Protein AF-A0A378QEZ2-F1 (afdb_monomer)

Sequence (161 aa):
MEKDNFYNVYTNNEKIKKFLNKTVLKIIQKSYELICNEARNKNLYTYELKYDSKAFHLINCSTYDKFCLLDMKDCQKEILIWLLNDAKMSSYKKFIRDIKPLNLDINLLDKYLKFLFGNFSSTVLSEIEYLYEKEINIKERLNSLSIIDNGSLLFEDDLSG

pLDDT: mean 79.68, std 15.25, range [35.69, 95.5]

Structure (mmCIF, N/CA/C/O backbone):
data_AF-A0A378QEZ2-F1
#
_entry.id   AF-A0A378QEZ2-F1
#
loop_
_atom_site.group_PDB
_atom_site.id
_atom_site.type_symbol
_atom_site.label_atom_id
_atom_site.label_alt_id
_atom_site.label_comp_id
_atom_site.label_asym_id
_atom_site.label_entity_id
_atom_site.label_seq_id
_atom_site.pdbx_PDB_ins_code
_atom_site.Cartn_x
_atom_site.Cartn_y
_atom_site.Cartn_z
_atom_site.occupancy
_atom_site.B_iso_or_equiv
_atom_site.auth_seq_id
_atom_site.auth_comp_id
_atom_site.auth_asym_id
_atom_site.auth_atom_id
_atom_site.pdbx_PDB_model_num
ATOM 1 N N . MET A 1 1 ? 29.664 -23.861 41.634 1.00 35.69 1 MET A N 1
ATOM 2 C CA . MET A 1 1 ? 29.811 -22.551 40.974 1.00 35.69 1 MET A CA 1
ATOM 3 C C . MET A 1 1 ? 28.802 -22.490 39.855 1.00 35.69 1 MET A C 1
ATOM 5 O O . MET A 1 1 ? 28.753 -23.402 39.039 1.00 35.69 1 MET A O 1
ATOM 9 N N . GLU A 1 2 ? 27.958 -21.473 39.938 1.00 43.44 2 GLU A N 1
ATOM 10 C CA . GLU A 1 2 ? 26.847 -21.149 39.051 1.00 43.44 2 GLU A CA 1
ATOM 11 C C . GLU A 1 2 ? 27.276 -21.050 37.587 1.00 43.44 2 GLU A C 1
ATOM 13 O O . GLU A 1 2 ? 28.388 -20.612 37.294 1.00 43.44 2 GLU A O 1
ATOM 18 N N . LYS A 1 3 ? 26.344 -21.367 36.687 1.00 38.44 3 LYS A N 1
ATOM 19 C CA . LYS A 1 3 ? 26.073 -20.555 35.496 1.00 38.44 3 LYS A CA 1
ATOM 20 C C . LYS A 1 3 ? 24.611 -20.756 35.100 1.00 38.44 3 LYS A C 1
ATOM 22 O O . LYS A 1 3 ? 24.285 -21.565 34.235 1.00 38.44 3 LYS A O 1
ATOM 27 N N . ASP A 1 4 ? 23.746 -19.996 35.764 1.00 46.91 4 ASP A N 1
ATOM 28 C CA . ASP A 1 4 ? 22.439 -19.627 35.232 1.00 46.91 4 ASP A CA 1
ATOM 29 C C . ASP A 1 4 ? 22.655 -18.853 33.925 1.00 46.91 4 ASP A C 1
ATOM 31 O O . ASP A 1 4 ? 23.001 -17.671 33.931 1.00 46.91 4 ASP A O 1
ATOM 35 N N . ASN A 1 5 ? 22.486 -19.514 32.779 1.00 43.56 5 ASN A N 1
ATOM 36 C CA . ASN A 1 5 ? 22.467 -18.830 31.489 1.00 43.56 5 ASN A CA 1
ATOM 37 C C . ASN A 1 5 ? 21.046 -18.347 31.187 1.00 43.56 5 ASN A C 1
ATOM 39 O O . ASN A 1 5 ? 20.248 -18.985 30.501 1.00 43.56 5 ASN A O 1
ATOM 43 N N . PHE A 1 6 ? 20.774 -17.169 31.736 1.00 49.16 6 PHE A N 1
ATOM 44 C CA . PHE A 1 6 ? 19.642 -16.290 31.479 1.00 49.16 6 PHE A CA 1
ATOM 45 C C . PHE A 1 6 ? 19.634 -15.789 30.022 1.00 49.16 6 PHE A C 1
ATOM 47 O O . PHE A 1 6 ? 20.047 -14.670 29.762 1.00 49.16 6 PHE A O 1
ATOM 54 N N . TYR A 1 7 ? 19.136 -16.570 29.061 1.00 43.44 7 TYR A N 1
ATOM 55 C CA . TYR A 1 7 ? 18.652 -16.014 27.784 1.00 43.44 7 TYR A CA 1
ATOM 56 C C . TYR A 1 7 ? 17.469 -16.826 27.251 1.00 43.44 7 TYR A C 1
ATOM 58 O O . TYR A 1 7 ? 17.549 -17.493 26.221 1.00 43.44 7 TYR A O 1
ATOM 66 N N . ASN A 1 8 ? 16.323 -16.723 27.929 1.00 45.81 8 ASN A N 1
ATOM 67 C CA . ASN A 1 8 ? 15.042 -16.945 27.262 1.00 45.81 8 ASN A CA 1
ATOM 68 C C . ASN A 1 8 ? 14.840 -15.803 26.257 1.00 45.81 8 ASN A C 1
ATOM 70 O O . ASN A 1 8 ? 14.256 -14.766 26.576 1.00 45.81 8 ASN A O 1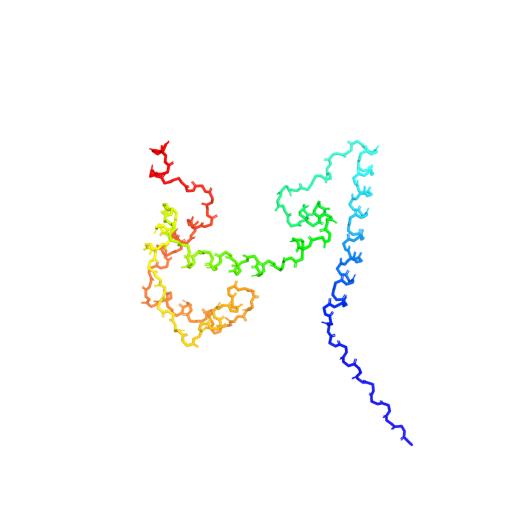
ATOM 74 N N . VAL A 1 9 ? 15.361 -15.970 25.040 1.00 46.38 9 VAL A N 1
ATOM 75 C CA . VAL A 1 9 ? 15.028 -15.100 23.911 1.00 46.38 9 VAL A CA 1
ATOM 76 C C . VAL A 1 9 ? 13.580 -15.399 23.538 1.00 46.38 9 VAL A C 1
ATOM 78 O O . VAL A 1 9 ? 13.290 -16.285 22.736 1.00 46.38 9 VAL A O 1
ATOM 81 N N . TYR A 1 10 ? 12.645 -14.683 24.160 1.00 50.97 10 TYR A N 1
ATOM 82 C CA . TYR A 1 10 ? 11.247 -14.714 23.757 1.00 50.97 10 TYR A CA 1
ATOM 83 C C . TYR A 1 10 ? 11.143 -14.087 22.369 1.00 50.97 10 TYR A C 1
ATOM 85 O O . TYR A 1 10 ? 11.130 -12.866 22.210 1.00 50.97 10 TYR A O 1
ATOM 93 N N . THR A 1 11 ? 11.088 -14.923 21.336 1.00 53.62 11 THR A N 1
ATOM 94 C CA . THR A 1 11 ? 10.716 -14.470 19.998 1.00 53.62 11 THR A CA 1
ATOM 95 C C . THR A 1 11 ? 9.317 -13.870 20.097 1.00 53.62 11 THR A C 1
ATOM 97 O O . THR A 1 11 ? 8.438 -14.466 20.724 1.00 53.62 11 THR A O 1
ATOM 100 N N . ASN A 1 12 ? 9.107 -12.684 19.520 1.00 54.56 12 ASN A N 1
ATOM 101 C CA . ASN A 1 12 ? 7.820 -11.992 19.551 1.00 54.56 12 ASN A CA 1
ATOM 102 C C . ASN A 1 12 ? 6.748 -12.838 18.842 1.00 54.56 12 ASN A C 1
ATOM 104 O O . ASN A 1 12 ? 6.560 -12.745 17.629 1.00 54.56 12 ASN A O 1
ATOM 108 N N . ASN A 1 13 ? 6.102 -13.718 19.605 1.00 70.69 13 ASN A N 1
ATOM 109 C CA . ASN A 1 13 ? 5.124 -14.672 19.117 1.00 70.69 13 ASN A CA 1
ATOM 110 C C . ASN A 1 13 ? 3.872 -13.902 18.682 1.00 70.69 13 ASN A C 1
ATOM 112 O O . ASN A 1 13 ? 3.429 -12.987 19.375 1.00 70.69 13 ASN A O 1
ATOM 116 N N . GLU A 1 14 ? 3.263 -14.289 17.563 1.00 70.62 14 GLU A N 1
ATOM 117 C CA . GLU A 1 14 ? 2.034 -13.676 17.041 1.00 70.62 14 GLU A CA 1
ATOM 118 C C . GLU A 1 14 ? 0.920 -13.585 18.095 1.00 70.62 14 GLU A C 1
ATOM 120 O O . GLU A 1 14 ? 0.129 -12.642 18.106 1.00 70.62 14 GLU A O 1
ATOM 125 N N . LYS A 1 15 ? 0.892 -14.520 19.051 1.00 73.88 15 LYS A N 1
ATOM 126 C CA . LYS A 1 15 ? -0.017 -14.464 20.205 1.00 73.88 15 LYS A CA 1
ATOM 127 C C . LYS A 1 15 ? 0.230 -13.242 21.100 1.00 73.88 15 LYS A C 1
ATOM 129 O O . LYS A 1 15 ? -0.729 -12.593 21.513 1.00 73.88 15 LYS A O 1
ATOM 134 N N . ILE A 1 16 ? 1.495 -12.914 21.370 1.00 77.50 16 ILE A N 1
ATOM 135 C CA . ILE A 1 16 ? 1.901 -11.764 22.192 1.00 77.50 16 ILE A CA 1
ATOM 136 C C . ILE A 1 16 ? 1.560 -10.463 21.462 1.00 77.50 16 ILE A C 1
ATOM 138 O O . ILE A 1 16 ? 0.932 -9.590 22.056 1.00 77.50 16 ILE A O 1
ATOM 142 N N . LYS A 1 17 ? 1.867 -10.359 20.160 1.00 72.25 17 LYS A N 1
ATOM 143 C CA . LYS A 1 17 ? 1.478 -9.192 19.346 1.00 72.25 17 LYS A CA 1
ATOM 144 C C . LYS A 1 17 ? -0.030 -8.974 19.344 1.00 72.25 17 LYS A C 1
ATOM 146 O O . LYS A 1 17 ? -0.487 -7.863 19.587 1.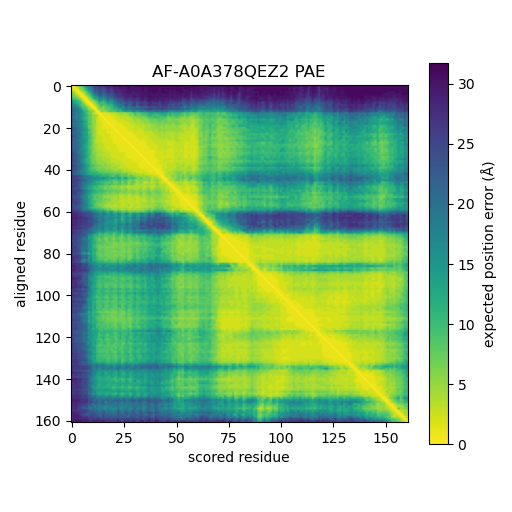00 72.25 17 LYS A O 1
ATOM 151 N N . LYS A 1 18 ? -0.818 -10.033 19.125 1.00 76.88 18 LYS A N 1
ATOM 152 C CA . LYS A 1 18 ? -2.289 -9.950 19.145 1.00 76.88 18 LYS A CA 1
ATOM 153 C C . LYS A 1 18 ? -2.814 -9.471 20.493 1.00 76.88 18 LYS A C 1
ATOM 155 O O . LYS A 1 18 ? -3.714 -8.632 20.529 1.00 76.88 18 LYS A O 1
ATOM 160 N N . PHE A 1 19 ? -2.254 -9.985 21.586 1.00 80.56 19 PHE A N 1
ATOM 161 C CA . PHE A 1 19 ? -2.620 -9.552 22.930 1.00 80.56 19 PHE A CA 1
ATOM 162 C C . PHE A 1 19 ? -2.275 -8.076 23.169 1.00 80.56 19 PHE A C 1
ATOM 164 O O . PHE A 1 19 ? -3.138 -7.315 23.605 1.00 80.56 19 PHE A O 1
ATOM 171 N N . LEU A 1 20 ? -1.052 -7.653 22.834 1.00 80.62 20 LEU A N 1
ATOM 172 C CA . LEU A 1 20 ? -0.616 -6.261 22.964 1.00 80.62 20 LEU A CA 1
ATOM 173 C C . LEU A 1 20 ? -1.485 -5.320 22.129 1.00 80.62 20 LEU A C 1
ATOM 175 O O . LEU A 1 20 ? -2.007 -4.348 22.669 1.00 80.62 20 LEU A O 1
ATOM 179 N N . ASN A 1 21 ? -1.722 -5.651 20.858 1.00 76.56 21 ASN A N 1
ATOM 180 C CA . ASN A 1 21 ? -2.582 -4.870 19.971 1.00 76.56 21 ASN A CA 1
ATOM 181 C C . ASN A 1 21 ? -3.988 -4.707 20.563 1.00 76.56 21 ASN A C 1
ATOM 183 O O . ASN A 1 21 ? -4.542 -3.614 20.520 1.00 76.56 21 ASN A O 1
ATOM 187 N N . LYS A 1 22 ? -4.535 -5.757 21.190 1.00 79.50 22 LYS A N 1
ATOM 188 C CA . LYS A 1 22 ? -5.849 -5.710 21.856 1.00 79.50 22 LYS A CA 1
ATOM 189 C C . LYS A 1 22 ? -5.886 -4.787 23.044 1.00 79.50 22 LYS A C 1
ATOM 191 O O . LYS A 1 22 ? -6.843 -4.034 23.210 1.00 79.50 22 LYS A O 1
ATOM 196 N N . THR A 1 23 ? -4.865 -4.867 23.876 1.00 84.81 23 THR A N 1
ATOM 197 C CA . THR A 1 23 ? -4.770 -4.036 25.068 1.00 84.81 23 THR A CA 1
ATOM 198 C C . THR A 1 23 ? -4.591 -2.571 24.682 1.00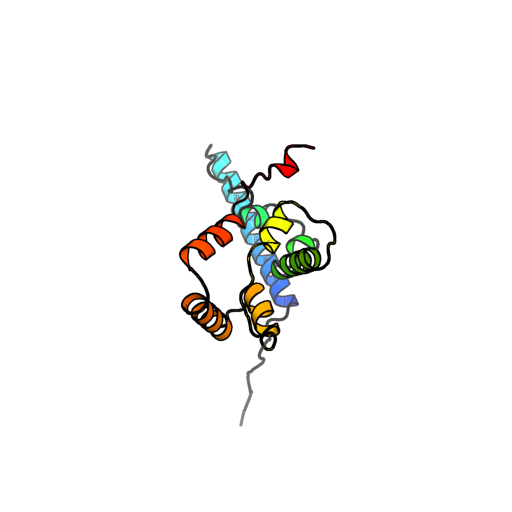 84.81 23 THR A C 1
ATOM 200 O O . THR A 1 23 ? -5.349 -1.726 25.151 1.00 84.81 23 THR A O 1
ATOM 203 N N . VAL A 1 24 ? -3.667 -2.275 23.764 1.00 84.62 24 VAL A N 1
ATOM 204 C CA . VAL A 1 24 ? -3.415 -0.913 23.273 1.00 84.62 24 VAL A CA 1
ATOM 205 C C . VAL A 1 24 ? -4.653 -0.336 22.586 1.00 84.62 24 VAL A C 1
ATOM 207 O O . VAL A 1 24 ? -5.041 0.789 22.888 1.00 84.62 24 VAL A O 1
ATOM 210 N N . LEU A 1 25 ? -5.329 -1.110 21.731 1.00 82.19 25 LEU A N 1
ATOM 211 C CA . LEU A 1 25 ? -6.539 -0.656 21.043 1.00 82.19 25 LEU A CA 1
ATOM 212 C C . LEU A 1 25 ? -7.655 -0.283 22.025 1.00 82.19 25 LEU A C 1
ATOM 214 O O . LEU A 1 25 ? -8.261 0.776 21.886 1.00 82.19 25 LEU A O 1
ATOM 218 N N . LYS A 1 26 ? -7.884 -1.106 23.056 1.00 85.12 26 LYS A N 1
ATOM 219 C CA . LYS A 1 26 ? -8.866 -0.799 24.106 1.00 85.12 26 LYS A CA 1
ATOM 220 C C . LYS A 1 26 ? -8.549 0.507 24.831 1.00 85.12 26 LYS A C 1
ATOM 222 O O . LYS A 1 26 ? -9.463 1.280 25.105 1.00 85.12 26 LYS A O 1
ATOM 227 N N . ILE A 1 27 ? -7.272 0.749 25.139 1.00 89.25 27 ILE A N 1
ATOM 228 C CA . ILE A 1 27 ? -6.833 1.997 25.776 1.00 89.25 27 ILE A CA 1
ATOM 229 C C . ILE A 1 27 ? -7.126 3.182 24.851 1.00 89.25 27 ILE A C 1
ATOM 231 O O . ILE A 1 27 ? -7.732 4.153 25.290 1.00 89.25 27 ILE A O 1
ATOM 235 N N . ILE A 1 28 ? -6.761 3.088 23.569 1.00 87.81 28 ILE A N 1
ATOM 236 C CA . ILE A 1 28 ? -6.998 4.150 22.579 1.00 87.81 28 ILE A CA 1
ATOM 237 C C . ILE A 1 28 ? -8.494 4.455 22.449 1.00 87.81 28 ILE A C 1
ATOM 239 O O . ILE A 1 28 ? -8.887 5.617 22.539 1.00 87.81 28 ILE A O 1
ATOM 243 N N . GLN A 1 29 ? -9.329 3.426 22.288 1.00 86.62 29 GLN A N 1
ATOM 244 C CA . GLN A 1 29 ? -10.780 3.579 22.158 1.00 86.62 29 GLN A CA 1
ATOM 245 C C . GLN A 1 29 ? -11.388 4.240 23.397 1.00 86.62 29 GLN A C 1
ATOM 247 O O . GLN A 1 29 ? -12.167 5.183 23.265 1.00 86.62 29 GLN A O 1
ATOM 252 N N . LYS A 1 30 ? -10.991 3.803 24.601 1.00 91.19 30 LYS A N 1
ATOM 253 C CA . LYS A 1 30 ? -11.518 4.381 25.840 1.00 91.19 30 LYS A CA 1
ATOM 254 C C . LYS A 1 30 ? -11.063 5.824 26.043 1.00 91.19 30 LYS A C 1
ATOM 256 O O . LYS A 1 30 ? -11.869 6.661 26.439 1.00 91.19 30 LYS A O 1
ATOM 261 N N . SER A 1 31 ? -9.807 6.134 25.731 1.00 92.06 31 SER A N 1
ATOM 262 C CA . SER A 1 31 ? -9.296 7.505 25.773 1.00 92.06 31 SER A CA 1
ATOM 263 C C . SER A 1 31 ? -10.033 8.414 24.788 1.00 92.06 31 SER A C 1
ATOM 265 O O . SER A 1 31 ? -10.419 9.520 25.157 1.00 92.06 31 SER A O 1
ATOM 267 N N . TYR A 1 32 ? -10.280 7.949 23.560 1.00 91.12 32 TYR A N 1
ATOM 268 C CA . TYR A 1 32 ? -11.027 8.718 22.564 1.00 91.12 32 TYR A CA 1
ATOM 269 C C . TYR A 1 32 ? -12.476 8.974 22.999 1.00 91.12 32 TYR A C 1
ATOM 271 O O . TYR A 1 32 ? -12.961 10.098 22.885 1.00 91.12 32 TYR A O 1
ATOM 279 N N . GLU A 1 33 ? -13.145 7.971 23.573 1.00 91.44 33 GLU A N 1
ATOM 280 C CA . GLU A 1 33 ? -14.493 8.113 24.136 1.00 91.44 33 GLU A CA 1
ATOM 281 C C . GLU A 1 33 ? -14.540 9.177 25.248 1.00 91.44 33 GLU A C 1
ATOM 283 O O . GLU A 1 33 ? -15.422 10.036 25.242 1.00 91.44 33 GLU A O 1
ATOM 288 N N . LEU A 1 34 ? -13.566 9.171 26.169 1.00 94.38 34 LEU A N 1
ATOM 289 C CA . LEU A 1 34 ? -13.461 10.179 27.231 1.00 94.38 34 LEU A CA 1
ATOM 290 C C . LEU A 1 34 ? -13.273 11.591 26.666 1.00 94.38 34 LEU A C 1
ATOM 292 O O . LEU A 1 34 ? -13.950 12.516 27.108 1.00 94.38 34 LEU A O 1
ATOM 296 N N . ILE A 1 35 ? -12.402 11.750 25.665 1.00 92.69 35 ILE A N 1
ATOM 297 C CA . ILE A 1 35 ? -12.191 13.034 24.983 1.00 92.69 35 ILE A CA 1
ATOM 298 C C . ILE A 1 35 ? -13.496 13.518 24.342 1.00 92.69 35 ILE A C 1
ATOM 300 O O . ILE A 1 35 ? -13.865 14.677 24.522 1.00 92.69 35 ILE A O 1
ATOM 304 N N . CYS A 1 36 ? -14.217 12.639 23.638 1.00 90.56 36 CYS A N 1
ATOM 305 C CA . CYS A 1 36 ? -15.495 12.983 23.013 1.00 90.56 36 CYS A CA 1
ATOM 306 C C . CYS A 1 36 ? -16.531 13.435 24.050 1.00 90.56 36 CYS A C 1
ATOM 308 O O . CYS A 1 36 ? -17.231 14.424 23.833 1.00 90.56 36 CYS A O 1
ATOM 310 N N . ASN A 1 37 ? -16.621 12.732 25.182 1.00 92.38 37 ASN A N 1
ATOM 311 C CA . ASN A 1 37 ? -17.564 13.058 26.249 1.00 92.38 37 ASN A CA 1
ATOM 312 C C . ASN A 1 37 ? -17.235 14.404 26.908 1.00 92.38 37 ASN A C 1
ATOM 314 O O . ASN A 1 37 ? -18.115 15.254 27.026 1.00 92.38 37 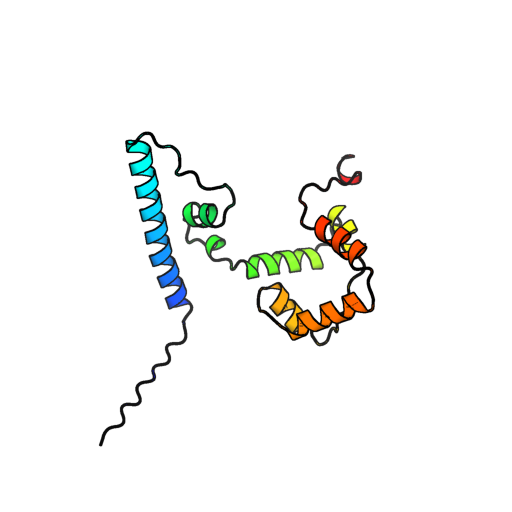ASN A O 1
ATOM 318 N N . GLU A 1 38 ? -15.974 14.639 27.273 1.00 93.69 38 GLU A N 1
ATOM 319 C CA . GLU A 1 38 ? -15.551 15.906 27.883 1.00 93.69 38 GLU A CA 1
ATOM 320 C C . GLU A 1 38 ? -15.682 17.093 26.927 1.00 93.69 38 GLU A C 1
ATOM 322 O O . GLU A 1 38 ? -16.095 18.181 27.333 1.00 93.69 38 GLU A O 1
ATOM 327 N N . ALA A 1 39 ? -15.382 16.891 25.643 1.00 92.19 39 ALA A N 1
ATOM 328 C CA . ALA A 1 39 ? -15.568 17.919 24.632 1.00 92.19 39 ALA A CA 1
ATOM 329 C C . ALA A 1 39 ? -17.054 18.284 24.492 1.00 92.19 39 ALA A C 1
ATOM 331 O O . ALA A 1 39 ? -17.397 19.461 24.591 1.00 92.19 39 ALA A O 1
ATOM 332 N N . ARG A 1 40 ? -17.951 17.290 24.396 1.00 89.19 40 ARG A N 1
ATOM 333 C CA . ARG A 1 40 ? -19.410 17.516 24.385 1.00 89.19 40 ARG A CA 1
ATOM 334 C C . ARG A 1 40 ? -19.899 18.236 25.640 1.00 89.19 40 ARG A C 1
ATOM 336 O O . ARG A 1 40 ? -20.635 19.208 25.513 1.00 89.19 40 ARG A O 1
ATOM 343 N N . ASN A 1 41 ? -19.444 17.827 26.826 1.00 93.31 41 ASN A N 1
ATOM 344 C CA . ASN A 1 41 ? -19.792 18.483 28.094 1.00 93.31 41 ASN A CA 1
ATOM 345 C C . ASN A 1 41 ? -19.387 19.966 28.115 1.00 93.31 41 ASN A C 1
ATOM 347 O O . ASN A 1 41 ? -20.053 20.790 28.737 1.00 93.31 41 ASN A O 1
ATOM 351 N N . LYS A 1 42 ? -18.298 20.313 27.422 1.00 93.94 42 LYS A N 1
ATOM 352 C CA . LYS A 1 42 ? -17.800 21.688 27.275 1.00 93.94 42 LYS A CA 1
ATOM 353 C C . LYS A 1 42 ? -18.361 22.416 26.046 1.00 93.94 42 LYS A C 1
ATOM 355 O O . LYS A 1 42 ? -17.915 23.525 25.768 1.00 93.94 42 LYS A O 1
ATOM 360 N N . ASN A 1 43 ? -19.315 21.825 25.319 1.00 89.44 43 ASN A N 1
ATOM 361 C CA . ASN A 1 43 ? -19.819 22.320 24.029 1.00 89.44 43 ASN A CA 1
ATOM 362 C C . ASN A 1 43 ? -18.706 22.571 22.990 1.00 89.44 43 ASN A C 1
ATOM 364 O O . ASN A 1 43 ? -18.792 23.480 22.165 1.00 89.44 43 ASN A O 1
ATOM 368 N N . LEU A 1 44 ? -17.649 21.758 23.034 1.00 87.19 44 LEU A N 1
ATOM 369 C CA . LEU A 1 44 ? -16.555 21.734 22.072 1.00 87.19 44 LEU A CA 1
ATOM 370 C C . LEU A 1 44 ? -16.789 20.581 21.087 1.00 87.19 44 LEU A C 1
ATOM 372 O O . LEU A 1 44 ? -16.945 19.430 21.487 1.00 87.19 44 LEU A O 1
ATOM 376 N N . TYR A 1 45 ? -16.783 20.878 19.789 1.00 76.56 45 TYR A N 1
ATOM 377 C CA . TYR A 1 45 ? -17.029 19.902 18.715 1.00 76.56 45 TYR A CA 1
ATOM 378 C C . TYR A 1 45 ? -15.748 19.529 17.950 1.00 76.56 45 TYR A C 1
ATOM 380 O O . TYR A 1 45 ? -15.785 19.132 16.796 1.00 76.56 45 TYR A O 1
ATOM 388 N N . THR A 1 46 ? -14.585 19.660 18.589 1.00 80.06 46 THR A N 1
ATOM 389 C CA . THR A 1 46 ? -13.262 19.513 17.954 1.00 80.06 46 THR A CA 1
ATOM 390 C C . THR A 1 46 ? -12.675 18.097 18.037 1.00 80.06 46 THR A C 1
ATOM 392 O O . THR A 1 46 ? -11.475 17.914 17.860 1.00 80.06 46 THR A O 1
ATOM 395 N N . TYR A 1 47 ? -13.497 17.083 18.316 1.00 79.38 47 TYR A N 1
ATOM 396 C CA . TYR A 1 47 ? -13.073 15.681 18.469 1.00 79.38 47 TYR A CA 1
ATOM 397 C C . TYR A 1 47 ? -13.252 14.841 17.193 1.00 79.38 47 TYR A C 1
ATOM 399 O O . TYR A 1 47 ? -13.080 13.618 17.219 1.00 79.38 47 TYR A O 1
ATOM 407 N N . GLU A 1 48 ? -13.615 15.476 16.078 1.00 82.44 48 GLU A N 1
ATOM 408 C CA . GLU A 1 48 ? -13.806 14.807 14.795 1.00 82.44 48 GLU A CA 1
ATOM 409 C C . GLU A 1 48 ? -12.490 14.226 14.269 1.00 82.44 48 GLU A C 1
ATOM 411 O O . GLU A 1 48 ? -11.450 14.884 14.216 1.00 82.44 48 GLU A O 1
ATOM 416 N N . LEU A 1 49 ? -12.542 12.962 13.856 1.00 84.38 49 LEU A N 1
ATOM 417 C CA . LEU A 1 49 ? -11.451 12.326 13.135 1.00 84.38 49 LEU A CA 1
ATOM 418 C C . LEU A 1 49 ? -11.656 12.554 11.646 1.00 84.38 49 LEU A C 1
ATOM 420 O O . LEU A 1 49 ? -12.762 12.394 11.133 1.00 84.38 49 LEU A O 1
ATOM 424 N N . LYS A 1 50 ? -10.564 12.835 10.932 1.00 83.06 50 LYS A N 1
ATOM 425 C CA . LYS A 1 50 ? -10.587 12.841 9.471 1.00 83.06 50 LYS A CA 1
ATOM 426 C C . LYS A 1 50 ? -11.088 11.479 8.977 1.00 83.06 50 LYS A C 1
ATOM 428 O O . LYS A 1 50 ? -10.487 10.450 9.304 1.00 83.06 50 LYS A O 1
ATOM 433 N N . TYR A 1 51 ? -12.165 11.494 8.197 1.00 77.62 51 TYR A N 1
ATOM 434 C CA . TYR A 1 51 ? -12.715 10.310 7.541 1.00 77.62 51 TYR A CA 1
ATOM 435 C C . TYR A 1 51 ? -11.635 9.595 6.704 1.00 77.62 51 TYR A C 1
ATOM 437 O O . TYR A 1 51 ? -10.736 10.253 6.174 1.00 77.62 51 TYR A O 1
ATOM 445 N N . ASP A 1 52 ? -11.671 8.260 6.667 1.00 71.94 52 ASP A N 1
ATOM 446 C CA . ASP A 1 52 ? -10.661 7.377 6.043 1.00 71.94 52 ASP A CA 1
ATOM 447 C C . ASP A 1 52 ? -9.210 7.543 6.537 1.00 71.94 52 ASP A C 1
ATOM 449 O O . ASP A 1 52 ? -8.252 7.015 5.967 1.00 71.94 52 ASP A O 1
ATOM 453 N N . SER A 1 53 ? -8.994 8.250 7.649 1.00 79.12 53 SER A N 1
ATOM 454 C CA . SER A 1 53 ? -7.686 8.228 8.301 1.00 79.12 53 SER A CA 1
ATOM 455 C C . SER A 1 53 ? -7.424 6.874 8.964 1.00 79.12 53 SER A C 1
ATOM 457 O O . SER A 1 53 ? -8.336 6.177 9.413 1.00 79.12 53 SER A O 1
ATOM 459 N N . LYS A 1 54 ? -6.142 6.526 9.133 1.00 75.25 54 LYS A N 1
ATOM 460 C CA . LYS A 1 54 ? -5.746 5.334 9.905 1.00 75.25 54 LYS A CA 1
ATOM 461 C C . LYS A 1 54 ? -6.361 5.331 11.309 1.00 75.25 54 LYS A C 1
ATOM 463 O O . LYS A 1 54 ? -6.762 4.279 11.789 1.00 75.25 54 LYS A O 1
ATOM 468 N N . ALA A 1 55 ? -6.457 6.501 11.947 1.00 77.25 55 ALA A N 1
ATOM 469 C CA . ALA A 1 55 ? -7.071 6.656 13.263 1.00 77.25 55 ALA A CA 1
ATOM 470 C C . ALA A 1 55 ? -8.590 6.425 13.226 1.00 77.25 55 ALA A C 1
ATOM 472 O O . ALA A 1 55 ? -9.109 5.721 14.087 1.00 77.25 55 ALA A O 1
ATOM 473 N N . PHE A 1 56 ? -9.283 6.956 12.211 1.00 81.12 56 PHE A N 1
ATOM 474 C CA . PHE A 1 56 ? -10.711 6.717 11.990 1.00 81.12 56 PHE A CA 1
ATOM 475 C C . PHE A 1 56 ? -11.006 5.222 11.831 1.00 81.12 56 PHE A C 1
ATOM 477 O O . PHE A 1 56 ? -11.856 4.694 12.544 1.00 81.12 56 PHE A O 1
ATOM 484 N N . HIS A 1 57 ? -10.256 4.516 10.979 1.00 76.38 57 HIS A N 1
ATOM 485 C CA . HIS A 1 57 ? -10.419 3.068 10.822 1.00 76.38 57 HIS A CA 1
ATOM 486 C C . HIS A 1 57 ? -10.096 2.302 12.107 1.00 76.38 57 HIS A C 1
ATOM 488 O O . HIS A 1 57 ? -10.859 1.424 12.496 1.00 76.38 57 HIS A O 1
ATOM 494 N N . LEU A 1 58 ? -9.003 2.650 12.794 1.00 76.38 58 LEU A N 1
ATOM 495 C CA . LEU A 1 58 ? -8.602 2.000 14.045 1.00 76.38 58 LEU A CA 1
ATOM 496 C C . LEU A 1 58 ? -9.683 2.118 15.130 1.00 76.38 58 LEU A C 1
ATOM 498 O O . LEU A 1 58 ? -9.944 1.162 15.854 1.00 76.38 58 LEU A O 1
ATOM 502 N N . ILE A 1 59 ? -10.296 3.295 15.257 1.00 78.88 59 ILE A N 1
ATOM 503 C CA . ILE A 1 59 ? -11.282 3.588 16.301 1.00 78.88 59 ILE A CA 1
ATOM 504 C C . ILE A 1 59 ? -12.654 3.001 15.946 1.00 78.88 59 ILE A C 1
ATOM 506 O O . ILE A 1 59 ? -13.288 2.399 16.815 1.00 78.88 59 ILE A O 1
ATOM 510 N N . ASN A 1 60 ? -13.087 3.121 14.685 1.00 72.25 60 ASN A N 1
ATOM 511 C CA . ASN A 1 60 ? -14.444 2.759 14.262 1.00 72.25 60 ASN A CA 1
ATOM 512 C C . ASN A 1 60 ? -14.602 1.299 13.817 1.00 72.25 60 ASN A C 1
ATOM 514 O O . ASN A 1 60 ? -15.671 0.722 14.015 1.00 72.25 60 ASN A O 1
ATOM 518 N N . CYS A 1 61 ? -13.565 0.656 13.277 1.00 65.62 61 CYS A N 1
ATOM 519 C CA . CYS A 1 61 ? -13.610 -0.770 12.954 1.00 65.62 61 CYS A CA 1
ATOM 520 C C . CYS A 1 61 ? -13.300 -1.594 14.217 1.00 65.62 61 CYS A C 1
ATOM 522 O O . CYS A 1 61 ? -12.233 -2.180 14.377 1.00 65.62 61 CYS A O 1
ATOM 524 N N . SER A 1 62 ? -14.233 -1.594 15.170 1.00 53.69 62 SER A N 1
ATOM 525 C CA . SER A 1 62 ? -14.076 -2.239 16.482 1.00 53.69 62 SER A CA 1
ATOM 526 C C . SER A 1 62 ? -14.332 -3.752 16.479 1.00 53.69 62 SER A C 1
ATOM 528 O O . SER A 1 62 ? -14.123 -4.416 17.499 1.00 53.69 62 SER A O 1
ATOM 530 N N . THR A 1 63 ? -14.719 -4.346 15.347 1.00 50.38 63 THR A N 1
ATOM 531 C CA . THR A 1 63 ? -14.780 -5.801 15.229 1.00 50.38 63 THR A CA 1
ATOM 532 C C . THR A 1 63 ? -13.377 -6.359 15.027 1.00 50.38 63 THR A C 1
ATOM 534 O O . THR A 1 63 ? -12.766 -6.232 13.969 1.00 50.38 63 THR A O 1
ATOM 537 N N . TYR A 1 64 ? -12.909 -7.071 16.049 1.00 48.84 64 TYR A N 1
ATOM 538 C CA . TYR A 1 64 ? -11.800 -8.030 16.005 1.00 48.84 64 TYR A CA 1
ATOM 539 C C . TYR A 1 64 ? -11.973 -9.148 14.957 1.00 48.84 64 TYR A C 1
ATOM 541 O O . TYR A 1 64 ? -11.130 -10.042 14.866 1.00 48.84 64 TYR A O 1
ATOM 549 N N . ASP A 1 65 ? -13.066 -9.129 14.197 1.00 46.00 65 ASP A N 1
ATOM 550 C CA . ASP A 1 65 ? -13.313 -10.046 13.105 1.00 46.00 65 ASP A CA 1
ATOM 551 C C . ASP A 1 65 ? -12.421 -9.689 11.929 1.00 46.00 65 ASP A C 1
ATOM 553 O O . ASP A 1 65 ? -12.484 -8.580 11.409 1.00 46.00 65 ASP A O 1
ATOM 557 N N . LYS A 1 66 ? -11.579 -10.668 11.578 1.00 44.66 66 LYS A N 1
ATOM 558 C CA . LYS A 1 66 ? -10.748 -10.896 10.380 1.00 44.66 66 LYS A CA 1
ATOM 559 C C . LYS A 1 66 ? -10.300 -9.692 9.534 1.00 44.66 66 LYS A C 1
ATOM 561 O O . LYS A 1 66 ? -9.119 -9.623 9.230 1.00 44.66 66 LYS A O 1
ATOM 566 N N . PHE A 1 67 ? -11.177 -8.764 9.172 1.00 42.16 67 PHE A N 1
ATOM 567 C CA . PHE A 1 67 ? -10.893 -7.580 8.361 1.00 42.16 67 PHE A CA 1
ATOM 568 C C . PHE A 1 67 ? -9.939 -6.570 9.011 1.00 42.16 67 PHE A C 1
ATOM 570 O O . PHE A 1 67 ? -9.076 -6.050 8.316 1.00 42.16 67 PHE A O 1
ATOM 577 N N . CYS A 1 68 ? -9.996 -6.344 10.329 1.00 49.62 68 CYS A N 1
ATOM 578 C CA . CYS A 1 68 ? -9.038 -5.441 11.000 1.00 49.62 68 CYS A CA 1
ATOM 579 C C . CYS A 1 68 ? -7.646 -6.061 11.201 1.00 49.62 68 CYS A C 1
ATOM 581 O O . CYS A 1 68 ? -6.701 -5.367 11.571 1.00 49.62 68 CYS A O 1
ATOM 583 N N . LEU A 1 69 ? -7.539 -7.381 11.014 1.00 46.50 69 LEU A N 1
ATOM 584 C C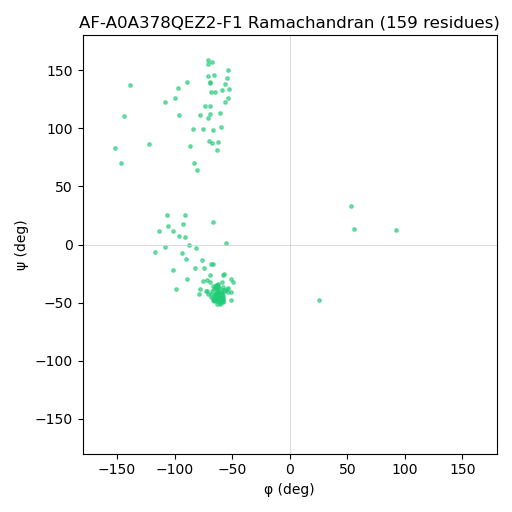A . LEU A 1 69 ? -6.303 -8.154 11.135 1.00 46.50 69 LEU A CA 1
ATOM 585 C C . LEU A 1 69 ? -5.762 -8.630 9.787 1.00 46.50 69 LEU A C 1
ATOM 587 O O . LEU A 1 69 ? -4.711 -9.270 9.785 1.00 46.50 69 LEU A O 1
ATOM 591 N N . LEU A 1 70 ? -6.448 -8.355 8.672 1.00 53.44 70 LEU A N 1
ATOM 592 C CA . LEU A 1 70 ? -5.815 -8.482 7.369 1.00 53.44 70 LEU A CA 1
ATOM 593 C C . LEU A 1 70 ? -4.640 -7.513 7.386 1.00 53.44 70 LEU A C 1
ATOM 595 O O . LEU A 1 70 ? -4.816 -6.299 7.521 1.00 53.44 70 LEU A O 1
ATOM 599 N N . ASP A 1 71 ? -3.433 -8.073 7.342 1.00 65.50 71 ASP A N 1
ATOM 600 C CA . ASP A 1 71 ? -2.238 -7.272 7.159 1.00 65.50 71 ASP A CA 1
ATOM 601 C C . ASP A 1 71 ? -2.490 -6.420 5.908 1.00 65.50 71 ASP A C 1
ATOM 603 O O . ASP A 1 71 ? -2.976 -6.933 4.897 1.00 65.50 71 ASP A O 1
ATOM 607 N N . MET A 1 72 ? -2.197 -5.118 5.951 1.00 72.31 72 MET A N 1
ATOM 608 C CA . MET A 1 72 ? -2.262 -4.279 4.747 1.00 72.31 72 MET A CA 1
ATOM 609 C C . MET A 1 72 ? -1.508 -4.949 3.591 1.00 72.31 72 MET A C 1
ATOM 611 O O . MET A 1 72 ? -1.934 -4.856 2.442 1.00 72.31 72 MET A O 1
ATOM 615 N N . LYS A 1 73 ? -0.442 -5.695 3.914 1.00 78.38 73 LYS A N 1
ATOM 616 C CA . LYS A 1 73 ? 0.308 -6.518 2.965 1.00 78.38 73 LYS A CA 1
ATOM 617 C C . LYS A 1 73 ? -0.530 -7.624 2.329 1.00 78.38 73 LYS A C 1
ATOM 619 O O . LYS A 1 73 ? -0.330 -7.915 1.159 1.00 78.38 73 LYS A O 1
ATOM 624 N N . ASP A 1 74 ? -1.442 -8.254 3.059 1.00 82.12 74 ASP A N 1
ATOM 625 C CA . ASP A 1 74 ? -2.317 -9.297 2.517 1.00 82.12 74 ASP A CA 1
ATOM 626 C C . ASP A 1 74 ? -3.364 -8.696 1.574 1.00 82.12 74 ASP A C 1
ATOM 628 O O . ASP A 1 74 ? -3.526 -9.194 0.463 1.00 82.12 74 ASP A O 1
ATOM 632 N N . CYS A 1 75 ? -3.967 -7.554 1.928 1.00 83.25 75 CYS A N 1
ATOM 633 C CA . CYS A 1 75 ? -4.822 -6.805 0.999 1.00 83.25 75 CYS A CA 1
ATOM 634 C C . CYS A 1 75 ? -4.063 -6.403 -0.279 1.00 83.25 75 CYS A C 1
ATOM 636 O O . CYS A 1 75 ? -4.576 -6.564 -1.384 1.00 83.25 75 CYS A O 1
ATOM 638 N N . GLN A 1 76 ? -2.823 -5.919 -0.149 1.00 87.31 76 GLN A N 1
ATOM 639 C CA . GLN A 1 76 ? -1.978 -5.568 -1.297 1.00 87.31 76 GLN A CA 1
ATOM 640 C C . GLN A 1 76 ? -1.660 -6.784 -2.180 1.00 87.31 76 GLN A C 1
ATOM 642 O O . GLN A 1 76 ? -1.651 -6.656 -3.404 1.00 87.31 76 GLN A O 1
ATOM 647 N N . LYS A 1 77 ? -1.418 -7.962 -1.589 1.00 89.06 77 LYS A N 1
ATOM 648 C CA . LYS A 1 77 ? -1.191 -9.208 -2.340 1.00 89.06 77 LYS A CA 1
ATOM 649 C C . LYS A 1 77 ? -2.434 -9.636 -3.115 1.00 89.06 77 LYS A C 1
ATOM 651 O O . LYS A 1 77 ? -2.298 -9.987 -4.280 1.00 89.06 77 LYS A O 1
ATOM 656 N N . GLU A 1 78 ? -3.621 -9.568 -2.514 1.00 89.88 78 GLU A N 1
ATOM 657 C CA . GLU A 1 78 ? -4.879 -9.882 -3.210 1.00 89.88 78 GLU A CA 1
ATOM 658 C C . GLU A 1 78 ? -5.128 -8.925 -4.381 1.00 89.88 78 GLU A C 1
ATOM 660 O O . GLU A 1 78 ? -5.466 -9.361 -5.481 1.00 89.88 78 GLU A O 1
ATOM 665 N N . ILE A 1 79 ? -4.866 -7.627 -4.191 1.00 89.62 79 ILE A N 1
ATOM 666 C CA . ILE A 1 79 ? -4.940 -6.641 -5.278 1.00 89.62 79 ILE A CA 1
ATOM 667 C C . ILE A 1 79 ? -3.931 -6.977 -6.382 1.00 89.62 79 ILE A C 1
ATOM 669 O O . ILE A 1 79 ? -4.291 -6.943 -7.556 1.00 89.62 79 ILE A O 1
ATOM 673 N N . LEU A 1 80 ? -2.690 -7.340 -6.038 1.00 91.00 80 LEU A N 1
ATOM 674 C CA . LEU A 1 80 ? -1.686 -7.753 -7.023 1.00 91.00 80 LEU A CA 1
ATOM 675 C C . LEU A 1 80 ? -2.138 -8.997 -7.804 1.00 91.00 80 LEU A C 1
ATOM 677 O O . LEU A 1 80 ? -2.044 -9.016 -9.030 1.00 91.00 80 LEU A O 1
ATOM 681 N N . ILE A 1 81 ? -2.658 -10.017 -7.116 1.00 90.88 81 ILE A N 1
ATOM 682 C CA . ILE A 1 81 ? -3.195 -11.235 -7.738 1.00 90.88 81 ILE A CA 1
ATOM 683 C C . ILE A 1 81 ? -4.333 -10.878 -8.695 1.00 90.88 81 ILE A C 1
ATOM 685 O O . ILE A 1 81 ? -4.342 -11.353 -9.832 1.00 90.88 81 ILE A O 1
ATOM 689 N N . TRP A 1 82 ? -5.264 -10.025 -8.267 1.00 90.56 82 TRP A N 1
ATOM 690 C CA . TRP A 1 82 ? -6.365 -9.560 -9.103 1.00 90.56 82 TRP A CA 1
ATOM 691 C C . TRP A 1 82 ? -5.864 -8.782 -10.330 1.00 90.56 82 TRP A C 1
ATOM 693 O O . TRP A 1 82 ? -6.269 -9.088 -11.449 1.00 90.56 82 TRP A O 1
ATOM 703 N N . LEU A 1 83 ? -4.919 -7.851 -10.162 1.00 87.88 83 LEU A N 1
ATOM 704 C CA . LEU A 1 83 ? -4.338 -7.077 -11.266 1.00 87.88 83 LEU A CA 1
ATOM 705 C C . LEU A 1 83 ? -3.671 -7.968 -12.326 1.00 87.88 83 LEU A C 1
ATOM 707 O O . LEU A 1 83 ? -3.795 -7.688 -13.523 1.00 87.88 83 LEU A O 1
ATOM 711 N N . LEU A 1 84 ? -2.981 -9.027 -11.893 1.00 87.25 84 LEU A N 1
ATOM 712 C CA . LEU A 1 84 ? -2.253 -9.945 -12.773 1.00 87.25 84 LEU A CA 1
ATOM 713 C C . LEU A 1 84 ? -3.163 -10.954 -13.482 1.00 87.25 84 LEU A C 1
ATOM 715 O O . LEU A 1 84 ? -2.919 -11.263 -14.647 1.00 87.25 84 LEU A O 1
ATOM 719 N N . ASN A 1 85 ? -4.192 -11.465 -12.801 1.00 87.75 85 ASN A N 1
ATOM 720 C CA . ASN A 1 85 ? -4.994 -12.587 -13.304 1.00 87.75 85 ASN A CA 1
ATOM 721 C C . ASN A 1 85 ? -6.342 -12.179 -13.902 1.00 87.75 85 ASN A C 1
ATOM 723 O O . ASN A 1 85 ? -6.920 -12.944 -14.673 1.00 87.75 85 ASN A O 1
ATOM 727 N N . ASP A 1 86 ? -6.877 -11.009 -13.552 1.00 84.75 86 ASP A N 1
ATOM 728 C CA . ASP A 1 86 ? -8.182 -10.600 -14.054 1.00 84.75 86 ASP A CA 1
ATOM 729 C C . ASP A 1 86 ? -8.128 -10.326 -15.565 1.00 84.75 86 ASP A C 1
ATOM 731 O O . ASP A 1 86 ? -7.260 -9.601 -16.063 1.00 84.75 86 ASP A O 1
ATOM 735 N N . ALA A 1 87 ? -9.076 -10.899 -16.305 1.00 72.38 87 ALA A N 1
ATOM 736 C CA . ALA A 1 87 ? -9.149 -10.754 -17.756 1.00 72.38 87 ALA A CA 1
ATOM 737 C C . ALA A 1 87 ? -9.828 -9.444 -18.180 1.00 72.38 87 ALA A C 1
ATOM 739 O O . ALA A 1 87 ? -9.641 -8.994 -19.313 1.00 72.38 87 ALA A O 1
ATOM 740 N N . LYS A 1 88 ? -10.615 -8.818 -17.293 1.00 83.62 88 LYS A N 1
ATOM 741 C CA . LYS A 1 88 ? -11.309 -7.574 -17.62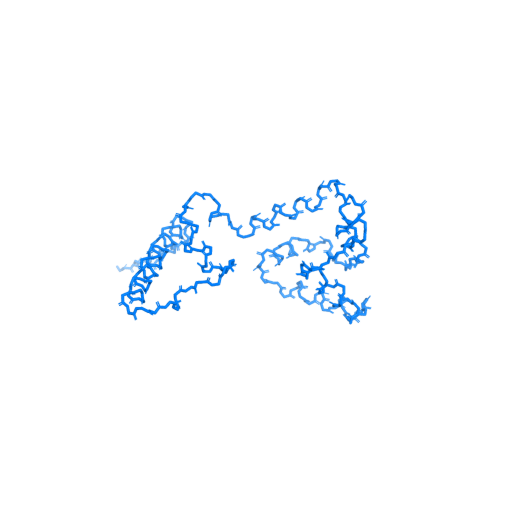5 1.00 83.62 88 LYS A CA 1
ATOM 742 C C . LYS A 1 88 ? -10.302 -6.441 -17.762 1.00 83.62 88 LYS A C 1
ATOM 744 O O . LYS A 1 88 ? -9.327 -6.338 -17.012 1.00 83.62 88 LYS A O 1
ATOM 749 N N . MET A 1 89 ? -10.552 -5.599 -18.757 1.00 78.31 89 MET A N 1
ATOM 750 C CA . MET A 1 89 ? -9.654 -4.526 -19.144 1.00 78.31 89 MET A CA 1
ATOM 751 C C . MET A 1 89 ? -10.383 -3.191 -19.071 1.00 78.31 89 MET A C 1
ATOM 753 O O . MET A 1 89 ? -10.969 -2.743 -20.052 1.00 78.31 89 MET A O 1
ATOM 757 N N . SER A 1 90 ? -10.376 -2.584 -17.883 1.00 84.25 90 SER A N 1
ATOM 758 C CA . SER A 1 90 ? -10.854 -1.212 -17.712 1.00 84.25 90 SER A CA 1
ATOM 759 C C . SER A 1 90 ? -9.925 -0.230 -18.421 1.00 84.25 90 SER A C 1
ATOM 761 O O . SER A 1 90 ? -8.741 -0.519 -18.620 1.00 84.25 90 SER A O 1
ATOM 763 N N . SER A 1 91 ? -10.442 0.946 -18.766 1.00 85.19 91 SER A N 1
ATOM 764 C CA . SER A 1 91 ? -9.677 2.042 -19.372 1.00 85.19 91 SER A CA 1
ATOM 765 C C . SER A 1 91 ? -8.449 2.406 -18.532 1.00 85.19 91 SER A C 1
ATOM 767 O O . SER A 1 91 ? -7.333 2.492 -19.039 1.00 85.19 91 SER A O 1
ATOM 769 N N . TYR A 1 92 ? -8.621 2.426 -17.211 1.00 84.94 92 TYR A N 1
ATOM 770 C CA . TYR A 1 92 ? -7.532 2.596 -16.252 1.00 84.94 92 TYR A CA 1
ATOM 771 C C . TYR A 1 92 ? -6.469 1.482 -16.321 1.00 84.94 92 TYR A C 1
ATOM 773 O O . TYR A 1 92 ? -5.266 1.746 -16.299 1.00 84.94 92 TYR A O 1
ATOM 781 N N . LYS A 1 93 ? -6.881 0.216 -16.462 1.00 85.81 93 LYS A N 1
ATOM 782 C CA . LYS A 1 93 ? -5.941 -0.907 -16.600 1.00 85.81 93 LYS A CA 1
ATOM 783 C C . LYS A 1 93 ? -5.206 -0.876 -17.944 1.00 85.81 93 LYS A C 1
ATOM 785 O O . LYS A 1 93 ? -4.050 -1.295 -17.993 1.00 85.81 93 LYS A O 1
ATOM 790 N N . LYS A 1 94 ? -5.841 -0.382 -19.018 1.00 87.12 94 LYS A N 1
ATOM 791 C CA . LYS A 1 94 ? -5.178 -0.143 -20.317 1.00 87.12 94 LYS A CA 1
ATOM 792 C C . LYS A 1 94 ? -4.088 0.914 -20.165 1.00 87.12 94 LYS A C 1
ATOM 794 O O . LYS A 1 94 ? -2.938 0.611 -20.455 1.00 87.12 94 LYS A O 1
ATOM 799 N N . PHE A 1 95 ? -4.424 2.059 -19.568 1.00 87.19 95 PHE A N 1
ATOM 800 C CA . PHE A 1 95 ? -3.465 3.127 -19.279 1.00 87.19 95 PHE A CA 1
ATOM 801 C C . PHE A 1 95 ? -2.223 2.615 -18.535 1.00 87.19 95 PHE A C 1
ATOM 803 O O . PHE A 1 95 ? -1.101 2.880 -18.957 1.00 87.19 95 PHE A O 1
ATOM 810 N N . ILE A 1 96 ? -2.399 1.819 -17.472 1.00 88.31 96 ILE A N 1
ATOM 811 C CA . ILE A 1 96 ? -1.261 1.236 -16.741 1.00 88.31 96 ILE A CA 1
ATOM 812 C C . ILE A 1 96 ? -0.418 0.319 -17.638 1.00 88.31 96 ILE A C 1
ATOM 814 O O . ILE A 1 96 ? 0.808 0.343 -17.543 1.00 88.31 96 ILE A O 1
ATOM 818 N N . ARG A 1 97 ? -1.043 -0.495 -18.500 1.00 88.38 97 ARG A N 1
ATOM 819 C CA . ARG A 1 97 ? -0.313 -1.396 -19.409 1.00 88.38 97 ARG A CA 1
ATOM 820 C C . ARG A 1 97 ? 0.448 -0.662 -20.512 1.00 88.38 97 ARG A C 1
ATOM 822 O O . ARG A 1 97 ? 1.449 -1.198 -20.980 1.00 88.38 97 ARG A O 1
ATOM 829 N N . ASP A 1 98 ? 0.007 0.531 -20.892 1.00 89.00 98 ASP A N 1
ATOM 830 C CA . ASP A 1 98 ? 0.685 1.349 -21.902 1.00 89.00 98 ASP A CA 1
ATOM 831 C C . ASP A 1 98 ? 1.970 1.996 -21.356 1.00 89.00 98 ASP A C 1
ATOM 833 O O . ASP A 1 98 ? 2.878 2.350 -22.114 1.00 89.00 98 ASP A O 1
ATOM 837 N N . ILE A 1 99 ? 2.106 2.102 -20.028 1.00 89.62 99 ILE A N 1
ATOM 838 C CA . ILE A 1 99 ? 3.347 2.546 -19.393 1.00 89.62 99 ILE A CA 1
ATOM 839 C C . ILE A 1 99 ? 4.405 1.446 -19.548 1.00 89.62 99 ILE A C 1
ATOM 841 O O . ILE A 1 99 ? 4.370 0.416 -18.874 1.00 89.62 99 ILE A O 1
ATOM 845 N N . LYS A 1 100 ? 5.412 1.698 -20.394 1.00 89.75 100 LYS A N 1
ATOM 846 C CA . LYS A 1 100 ? 6.539 0.775 -20.600 1.00 89.75 100 LYS A CA 1
ATOM 847 C C . LYS A 1 100 ? 7.201 0.404 -19.256 1.00 89.75 100 LYS A C 1
ATOM 849 O O . LYS A 1 100 ? 7.592 1.311 -18.512 1.00 89.75 100 LYS A O 1
ATOM 854 N N . PRO A 1 101 ? 7.354 -0.886 -18.911 1.00 91.50 101 PRO A N 1
ATOM 855 C CA . PRO A 1 101 ? 7.983 -1.288 -17.656 1.00 91.50 101 PRO A CA 1
ATOM 856 C C . PRO A 1 101 ? 9.493 -1.017 -17.663 1.00 91.50 101 PRO A C 1
ATOM 858 O O . PRO A 1 101 ? 10.119 -0.906 -18.717 1.00 91.50 101 PRO A O 1
ATOM 861 N N . LEU A 1 102 ? 10.067 -0.930 -16.461 1.00 93.06 102 LEU A N 1
ATOM 862 C CA . LEU A 1 102 ? 11.516 -0.979 -16.266 1.00 93.06 102 LEU A CA 1
ATOM 863 C C . LEU A 1 102 ? 12.050 -2.360 -16.646 1.00 93.06 102 LEU A C 1
ATOM 865 O O . LEU A 1 102 ? 11.382 -3.363 -16.385 1.00 93.06 102 LEU A O 1
ATOM 869 N N . ASN A 1 103 ? 13.264 -2.416 -17.190 1.00 93.62 103 ASN A N 1
ATOM 870 C CA . ASN A 1 103 ? 13.944 -3.672 -17.488 1.00 93.62 103 ASN A CA 1
ATOM 871 C C . ASN A 1 103 ? 14.606 -4.267 -16.229 1.00 93.62 103 ASN A C 1
ATOM 873 O O . ASN A 1 103 ? 15.827 -4.338 -16.130 1.00 93.62 103 ASN A O 1
ATOM 877 N N . LEU A 1 104 ? 13.784 -4.627 -15.242 1.00 94.25 104 LEU A N 1
ATOM 878 C CA . LEU A 1 104 ? 14.232 -5.196 -13.968 1.00 94.25 104 LEU A CA 1
ATOM 879 C C . LEU A 1 104 ? 14.771 -6.625 -14.136 1.00 94.25 104 LEU A C 1
ATOM 881 O O . LEU A 1 104 ? 14.215 -7.415 -14.907 1.00 94.25 104 LEU A O 1
ATOM 885 N N . ASP A 1 105 ? 15.797 -6.984 -13.363 1.00 94.19 105 ASP A N 1
ATOM 886 C CA . ASP A 1 105 ? 16.339 -8.344 -13.337 1.00 94.19 105 ASP A CA 1
A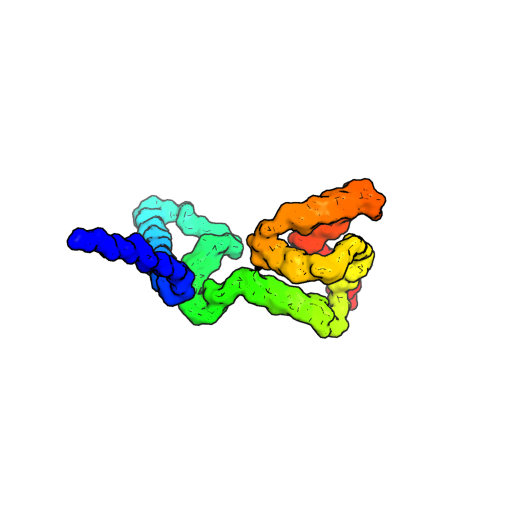TOM 887 C C . ASP A 1 105 ? 15.360 -9.338 -12.689 1.00 94.19 105 ASP A C 1
ATOM 889 O O . ASP A 1 105 ? 15.127 -9.353 -11.478 1.00 94.19 105 ASP A O 1
ATOM 893 N N . ILE A 1 106 ? 14.826 -10.255 -13.496 1.00 94.31 106 ILE A N 1
ATOM 894 C CA . ILE A 1 106 ? 13.890 -11.288 -13.038 1.00 94.31 106 ILE A CA 1
ATOM 895 C C . ILE A 1 106 ? 14.461 -12.167 -11.912 1.00 94.31 106 ILE A C 1
ATOM 897 O O . ILE A 1 106 ? 13.698 -12.683 -11.092 1.00 94.31 106 ILE A O 1
ATOM 901 N N . ASN A 1 107 ? 15.787 -12.303 -11.812 1.00 95.38 107 ASN A N 1
ATOM 902 C CA . ASN A 1 107 ? 16.431 -13.070 -10.743 1.00 95.38 107 ASN A CA 1
ATOM 903 C C . ASN A 1 107 ? 16.282 -12.410 -9.362 1.00 95.38 107 ASN A C 1
ATOM 905 O O . ASN A 1 107 ? 16.481 -13.071 -8.342 1.00 95.38 107 ASN A O 1
ATOM 909 N N . LEU A 1 108 ? 15.919 -11.125 -9.314 1.00 94.81 108 LEU A N 1
ATOM 910 C CA . LEU A 1 108 ? 15.683 -10.360 -8.089 1.00 94.81 108 LEU A CA 1
ATOM 911 C C . LEU A 1 108 ? 14.188 -10.192 -7.771 1.00 94.81 108 LEU A C 1
ATOM 913 O O . LEU A 1 108 ? 13.835 -9.436 -6.861 1.00 94.81 108 LEU A O 1
ATOM 917 N N . LEU A 1 109 ? 13.304 -10.927 -8.460 1.00 93.56 109 LEU A N 1
ATOM 918 C CA . LEU A 1 109 ? 11.852 -10.847 -8.274 1.00 93.56 109 LEU A CA 1
ATOM 919 C C . LEU A 1 109 ? 11.423 -10.984 -6.806 1.00 93.56 109 LEU A C 1
ATOM 921 O O . LEU A 1 109 ? 10.556 -10.245 -6.339 1.00 93.56 109 LEU A O 1
ATOM 925 N N . ASP A 1 110 ? 12.047 -11.888 -6.049 1.00 92.88 110 ASP A N 1
ATOM 926 C CA . ASP A 1 110 ? 11.726 -12.076 -4.633 1.00 92.88 110 ASP A CA 1
ATOM 927 C C . ASP A 1 110 ? 12.020 -10.812 -3.801 1.00 92.88 110 ASP A C 1
ATOM 929 O O . ASP A 1 110 ? 11.265 -10.484 -2.879 1.00 92.88 110 ASP A O 1
ATOM 933 N N . LYS A 1 111 ? 13.088 -10.077 -4.139 1.00 94.12 111 LYS A N 1
ATOM 934 C CA . LYS A 1 111 ? 13.452 -8.811 -3.496 1.00 94.12 111 LYS A CA 1
ATOM 935 C C . LYS A 1 111 ? 12.490 -7.700 -3.885 1.00 94.12 111 LYS A C 1
ATOM 937 O O . LYS A 1 111 ? 12.096 -6.943 -2.999 1.00 94.12 111 LYS A O 1
ATOM 942 N N . TYR A 1 112 ? 12.060 -7.632 -5.146 1.00 95.00 112 TYR A N 1
ATOM 943 C CA . TYR A 1 112 ? 11.058 -6.652 -5.579 1.00 95.00 112 TYR A CA 1
ATOM 944 C C . TYR A 1 112 ? 9.732 -6.847 -4.856 1.00 95.00 112 TYR A C 1
ATOM 946 O O . TYR A 1 112 ? 9.178 -5.884 -4.332 1.00 95.00 112 TYR A O 1
ATOM 954 N N . LEU A 1 113 ? 9.249 -8.090 -4.751 1.00 93.50 113 LEU A N 1
ATOM 955 C CA . LEU A 1 113 ? 8.008 -8.382 -4.033 1.00 93.50 113 LEU A CA 1
ATOM 956 C C . LEU A 1 113 ? 8.135 -8.029 -2.545 1.00 93.50 113 LEU A C 1
ATOM 958 O O . LEU A 1 113 ? 7.245 -7.394 -1.983 1.00 93.50 113 LEU A O 1
ATOM 962 N N . LYS A 1 114 ? 9.258 -8.371 -1.900 1.00 90.88 114 LYS A N 1
ATOM 963 C CA . LYS A 1 114 ? 9.521 -7.965 -0.507 1.00 90.88 114 LYS A CA 1
ATOM 964 C C . LYS A 1 114 ? 9.524 -6.439 -0.357 1.00 90.88 114 LYS A C 1
ATOM 966 O O . LYS A 1 114 ? 8.931 -5.937 0.598 1.00 90.88 114 LYS A O 1
ATOM 971 N N . PHE A 1 115 ? 10.150 -5.725 -1.292 1.00 93.12 115 PHE A N 1
ATOM 972 C CA . PHE A 1 115 ? 10.196 -4.263 -1.314 1.00 93.12 115 PHE A CA 1
ATOM 973 C C . PHE A 1 115 ? 8.811 -3.638 -1.468 1.00 93.12 115 PHE A C 1
ATOM 975 O O . PHE A 1 115 ? 8.433 -2.787 -0.664 1.00 93.12 115 PHE A O 1
ATOM 982 N N . LEU A 1 116 ? 8.019 -4.134 -2.421 1.00 91.38 116 LEU A N 1
ATOM 983 C CA . LEU A 1 116 ? 6.650 -3.688 -2.677 1.00 91.38 116 LEU A CA 1
ATOM 984 C C . LEU A 1 116 ? 5.753 -3.824 -1.437 1.00 91.38 116 LEU A C 1
ATOM 986 O O . LEU A 1 116 ? 4.967 -2.929 -1.140 1.00 91.38 116 LEU A O 1
ATOM 990 N N . PHE A 1 117 ? 5.914 -4.906 -0.670 1.00 89.12 117 PHE A N 1
ATOM 991 C CA . PHE A 1 117 ? 5.160 -5.147 0.566 1.00 89.12 117 PHE A CA 1
ATOM 992 C C . PHE A 1 117 ? 5.857 -4.595 1.826 1.00 89.12 117 PHE A C 1
ATOM 994 O O . PHE A 1 117 ? 5.632 -5.079 2.943 1.00 89.12 117 PHE A O 1
ATOM 1001 N N . GLY A 1 118 ? 6.705 -3.574 1.670 1.00 83.88 118 GLY A N 1
ATOM 1002 C CA . GLY A 1 118 ? 7.195 -2.729 2.762 1.00 83.88 118 GLY A CA 1
ATOM 1003 C C . GLY A 1 118 ? 8.509 -3.157 3.418 1.00 83.88 118 GLY A C 1
ATOM 1004 O O . GLY A 1 118 ? 8.836 -2.635 4.484 1.00 83.88 118 GLY A O 1
ATOM 1005 N N . ASN A 1 119 ? 9.266 -4.091 2.837 1.00 87.44 119 ASN A N 1
ATOM 1006 C CA . ASN A 1 119 ? 10.592 -4.440 3.349 1.00 87.44 119 ASN A CA 1
ATOM 1007 C C . ASN A 1 119 ? 11.669 -3.671 2.578 1.00 87.44 119 ASN A C 1
ATOM 1009 O O . ASN A 1 119 ? 11.921 -3.956 1.413 1.00 87.44 119 ASN A O 1
ATOM 1013 N N . PHE A 1 120 ? 12.346 -2.731 3.235 1.00 88.50 120 PHE A N 1
ATOM 1014 C CA . PHE A 1 120 ? 13.397 -1.948 2.588 1.00 88.50 120 PHE A CA 1
ATOM 1015 C C . PHE A 1 120 ? 14.505 -2.834 1.987 1.00 88.50 120 PHE A C 1
ATOM 1017 O O . PHE A 1 120 ? 14.964 -3.795 2.608 1.00 88.50 120 PHE A O 1
ATOM 1024 N N . SER A 1 121 ? 14.955 -2.481 0.783 1.00 92.25 121 SER A N 1
ATOM 1025 C CA . SER A 1 121 ? 16.059 -3.130 0.081 1.00 92.25 121 SER A CA 1
ATOM 1026 C C . SER A 1 121 ? 16.851 -2.078 -0.686 1.00 92.25 121 SER A C 1
ATOM 1028 O O . SER A 1 121 ? 16.369 -1.535 -1.678 1.00 92.25 121 SER A O 1
ATOM 1030 N N . SER A 1 122 ? 18.076 -1.804 -0.235 1.00 91.69 122 SER A N 1
ATOM 1031 C CA . SER A 1 122 ? 18.984 -0.887 -0.932 1.00 91.69 122 SER A CA 1
ATOM 1032 C C . SER A 1 122 ? 19.345 -1.391 -2.327 1.00 91.69 122 SER A C 1
ATOM 1034 O O . SER A 1 122 ? 19.459 -0.590 -3.240 1.00 91.69 122 SER A O 1
ATOM 1036 N N . THR A 1 123 ? 19.451 -2.710 -2.522 1.00 93.69 123 THR A N 1
ATOM 1037 C CA . THR A 1 123 ? 19.707 -3.311 -3.841 1.00 93.69 123 THR A CA 1
ATOM 1038 C C . THR A 1 123 ? 18.634 -2.932 -4.859 1.00 93.69 123 THR A C 1
ATOM 1040 O O . THR A 1 123 ? 18.973 -2.537 -5.967 1.00 93.69 123 THR A O 1
ATOM 1043 N N . VAL A 1 124 ? 17.355 -3.023 -4.475 1.00 95.06 124 VAL A N 1
ATOM 1044 C CA . VAL A 1 124 ? 16.233 -2.655 -5.355 1.00 95.06 124 VAL A CA 1
ATOM 1045 C C . VAL A 1 124 ? 16.257 -1.159 -5.662 1.00 95.06 124 VAL A C 1
ATOM 1047 O O . VAL A 1 124 ? 16.062 -0.767 -6.807 1.00 95.06 124 VAL A O 1
ATOM 1050 N N . LEU A 1 125 ? 16.532 -0.326 -4.653 1.00 94.31 125 LEU A N 1
ATOM 1051 C CA . LEU A 1 125 ? 16.624 1.123 -4.827 1.00 94.31 125 LEU A CA 1
ATOM 1052 C C . LEU A 1 125 ? 17.730 1.497 -5.826 1.00 94.31 125 LEU A C 1
ATOM 1054 O O . LEU A 1 125 ? 17.457 2.198 -6.795 1.00 94.31 125 LEU A O 1
ATOM 1058 N N . SER A 1 126 ? 18.941 0.968 -5.634 1.00 94.75 126 SER A N 1
ATOM 1059 C CA . SER A 1 126 ? 20.091 1.256 -6.498 1.00 94.75 126 SER A CA 1
ATOM 1060 C C . SER A 1 126 ? 19.895 0.777 -7.937 1.00 94.75 126 SER A C 1
ATOM 1062 O O . SER A 1 126 ? 20.358 1.431 -8.866 1.00 94.75 126 SER A O 1
ATOM 1064 N N . GLU A 1 127 ? 19.204 -0.345 -8.148 1.00 95.50 127 GLU A N 1
ATOM 1065 C CA . GLU A 1 127 ? 18.863 -0.802 -9.498 1.00 95.50 127 GLU A CA 1
ATOM 1066 C C . GLU A 1 127 ? 17.875 0.148 -10.184 1.00 95.50 127 GLU A C 1
ATOM 1068 O O . GLU A 1 127 ? 18.093 0.536 -11.330 1.00 95.50 127 GLU A O 1
ATOM 1073 N N . ILE A 1 128 ? 16.815 0.568 -9.485 1.00 94.25 128 ILE A N 1
ATOM 1074 C CA . ILE A 1 128 ? 15.846 1.529 -10.029 1.00 94.25 128 ILE A CA 1
ATOM 1075 C C . ILE A 1 128 ? 16.535 2.859 -10.357 1.00 94.25 128 ILE A C 1
ATOM 1077 O O . ILE A 1 128 ? 16.299 3.405 -11.434 1.00 94.25 128 ILE A O 1
ATOM 1081 N N . GLU A 1 129 ? 17.399 3.360 -9.469 1.00 93.50 129 GLU A N 1
ATOM 1082 C CA . GLU A 1 129 ? 18.196 4.574 -9.699 1.00 93.50 129 GLU A CA 1
ATOM 1083 C C . GLU A 1 129 ? 19.060 4.440 -10.958 1.00 93.50 129 GLU A C 1
ATOM 1085 O O . GLU A 1 129 ? 19.000 5.295 -11.842 1.00 93.50 129 GLU A O 1
ATOM 1090 N N . TYR A 1 130 ? 19.784 3.327 -11.097 1.00 94.25 130 TYR A N 1
ATOM 1091 C CA . TYR A 1 130 ? 20.591 3.046 -12.282 1.00 94.25 130 TYR A CA 1
ATOM 1092 C C . TYR A 1 130 ? 19.755 3.027 -13.573 1.00 94.25 130 TYR A C 1
ATOM 1094 O O . TYR A 1 130 ? 20.138 3.640 -14.573 1.00 94.25 130 TYR A O 1
ATOM 1102 N N . LEU A 1 131 ? 18.593 2.366 -13.565 1.00 94.00 131 LEU A N 1
ATOM 1103 C CA . LEU A 1 131 ? 17.707 2.310 -14.733 1.00 94.00 131 LEU A CA 1
ATOM 1104 C C . LEU A 1 131 ? 17.116 3.686 -15.070 1.00 94.00 131 LEU A C 1
ATOM 1106 O O . LEU A 1 131 ? 16.982 4.027 -16.247 1.00 94.00 131 LEU A O 1
ATOM 1110 N N . TYR A 1 132 ? 16.810 4.502 -14.059 1.00 91.88 132 TYR A N 1
ATOM 1111 C CA . TYR A 1 132 ? 16.329 5.873 -14.248 1.00 91.88 132 TYR A CA 1
ATOM 1112 C C . TYR A 1 132 ? 17.383 6.757 -14.917 1.00 91.88 132 TYR A C 1
ATOM 1114 O O . TYR A 1 132 ? 17.033 7.567 -15.773 1.00 91.88 132 TYR A O 1
ATOM 1122 N N . GLU A 1 133 ? 18.660 6.582 -14.580 1.00 90.19 133 GLU A N 1
ATOM 1123 C CA . GLU A 1 133 ? 19.761 7.320 -15.207 1.00 90.19 133 GLU A CA 1
ATOM 1124 C C . GLU A 1 133 ? 20.048 6.880 -16.649 1.00 90.19 133 GLU A C 1
ATOM 1126 O O . GLU A 1 133 ? 20.529 7.681 -17.455 1.00 90.19 133 GLU A O 1
ATOM 1131 N N . LYS A 1 134 ? 19.806 5.607 -16.983 1.00 89.31 134 LYS A N 1
ATOM 1132 C CA . LYS A 1 134 ? 20.245 5.013 -18.256 1.00 89.31 134 LYS A CA 1
ATOM 1133 C C . LYS A 1 134 ? 19.174 4.941 -19.330 1.00 89.31 134 LYS A C 1
ATOM 1135 O O . LYS A 1 134 ? 19.494 5.114 -20.505 1.00 89.31 134 LYS A O 1
ATOM 1140 N N . GLU A 1 135 ? 17.936 4.648 -18.954 1.00 83.50 135 GLU A N 1
ATOM 1141 C CA . GLU A 1 135 ? 16.927 4.174 -19.907 1.00 83.50 135 GLU A CA 1
ATOM 1142 C C . GLU A 1 135 ? 15.729 5.122 -20.053 1.00 83.50 135 GLU A C 1
ATOM 1144 O O . GLU A 1 135 ? 14.851 4.872 -20.884 1.00 83.50 135 GLU A O 1
ATOM 1149 N N . ILE A 1 136 ? 15.647 6.188 -19.243 1.00 85.25 136 ILE A N 1
ATOM 1150 C CA . ILE A 1 136 ? 14.375 6.879 -19.000 1.00 85.25 136 ILE A CA 1
ATOM 1151 C C . ILE A 1 136 ? 14.518 8.398 -18.985 1.00 85.25 136 ILE A C 1
ATOM 1153 O O . ILE A 1 136 ? 15.378 8.971 -18.324 1.00 85.25 136 ILE A O 1
ATOM 1157 N N . ASN A 1 137 ? 13.563 9.075 -19.623 1.00 88.81 137 ASN A N 1
ATOM 1158 C CA . ASN A 1 137 ? 13.287 10.476 -19.337 1.00 88.81 137 ASN A CA 1
ATOM 1159 C C . ASN A 1 137 ? 12.538 10.588 -17.998 1.00 88.81 137 ASN A C 1
ATOM 1161 O O . ASN A 1 137 ? 11.324 10.376 -17.925 1.00 88.81 137 ASN A O 1
ATOM 1165 N N . ILE A 1 138 ? 13.268 10.915 -16.928 1.00 87.62 138 ILE A N 1
ATOM 1166 C CA . ILE A 1 138 ? 12.742 10.962 -15.553 1.00 87.62 138 ILE A CA 1
ATOM 1167 C C . ILE A 1 138 ? 11.503 11.862 -15.448 1.00 87.62 138 ILE A C 1
ATOM 1169 O O . ILE A 1 138 ? 10.552 11.518 -14.749 1.00 87.62 138 ILE A O 1
ATOM 1173 N N . LYS A 1 139 ? 11.472 12.992 -16.165 1.00 87.50 139 LYS A N 1
ATOM 1174 C CA . LYS A 1 139 ? 10.355 13.943 -16.088 1.00 87.50 139 LYS A CA 1
ATOM 1175 C C . LYS A 1 139 ? 9.061 13.338 -16.630 1.00 87.50 139 LYS A C 1
ATOM 1177 O O . LYS A 1 139 ? 8.027 13.412 -15.973 1.00 87.50 139 LYS A O 1
ATOM 1182 N N . GLU A 1 140 ? 9.122 12.726 -17.809 1.00 87.56 140 GLU A N 1
ATOM 1183 C CA . GLU A 1 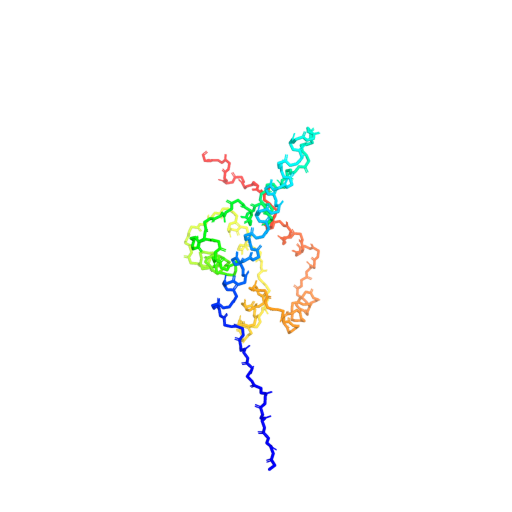140 ? 7.968 12.043 -18.405 1.00 87.56 140 GLU A CA 1
ATOM 1184 C C . GLU A 1 140 ? 7.527 10.864 -17.541 1.00 87.56 140 GLU A C 1
ATOM 1186 O O . GLU A 1 140 ? 6.338 10.705 -17.275 1.00 87.56 140 GLU A O 1
ATOM 1191 N N . ARG A 1 141 ? 8.490 10.096 -17.017 1.00 89.69 141 ARG A N 1
ATOM 1192 C CA . ARG A 1 141 ? 8.207 8.960 -16.140 1.00 89.69 141 ARG A CA 1
ATOM 1193 C C . ARG A 1 141 ? 7.462 9.372 -14.879 1.00 89.69 141 ARG A C 1
ATOM 1195 O O . ARG A 1 141 ? 6.461 8.745 -14.547 1.00 89.69 141 ARG A O 1
ATOM 1202 N N . LEU A 1 142 ? 7.931 10.406 -14.183 1.00 88.38 142 LEU A N 1
ATOM 1203 C CA . LEU A 1 142 ? 7.285 10.891 -12.963 1.00 88.38 142 LEU A CA 1
ATOM 1204 C C . LEU A 1 142 ? 5.881 11.433 -13.240 1.00 88.38 142 LEU A C 1
ATOM 1206 O O . LEU A 1 142 ? 4.992 11.208 -12.425 1.00 88.38 142 LEU A O 1
ATOM 1210 N N . ASN A 1 143 ? 5.662 12.067 -14.396 1.00 86.38 143 ASN A N 1
ATOM 1211 C CA . ASN A 1 143 ? 4.325 12.489 -14.814 1.00 86.38 143 ASN A CA 1
ATOM 1212 C C . ASN A 1 143 ? 3.399 11.291 -15.059 1.00 86.38 143 ASN A C 1
ATOM 1214 O O . ASN A 1 143 ? 2.266 11.300 -14.599 1.00 86.38 143 ASN A O 1
ATOM 1218 N N . SER A 1 144 ? 3.860 10.241 -15.747 1.00 85.94 144 SER A N 1
ATOM 1219 C CA . SER A 1 144 ? 3.047 9.031 -15.940 1.00 85.94 144 SER A CA 1
ATOM 1220 C C . SER A 1 144 ? 2.735 8.328 -14.618 1.00 85.94 144 SER A C 1
ATOM 1222 O O . SER A 1 144 ? 1.633 7.818 -14.441 1.00 85.94 144 SER A O 1
ATOM 1224 N N . LEU A 1 145 ? 3.692 8.300 -13.684 1.00 88.19 145 LEU A N 1
ATOM 1225 C CA . LEU A 1 145 ? 3.518 7.654 -12.382 1.00 88.19 145 LEU A CA 1
ATOM 1226 C C . LEU A 1 145 ? 2.587 8.435 -11.449 1.00 88.19 145 LEU A C 1
ATOM 1228 O O . LEU A 1 145 ? 1.768 7.808 -10.786 1.00 88.19 145 LEU A O 1
ATOM 1232 N N . SER A 1 146 ? 2.667 9.770 -11.419 1.00 85.69 146 SER A N 1
ATOM 1233 C CA . SER A 1 146 ? 1.799 10.613 -10.574 1.00 85.69 146 SER A CA 1
ATOM 1234 C C . SER A 1 146 ? 0.329 10.573 -10.982 1.00 85.69 146 SER A C 1
ATOM 1236 O O . SER A 1 146 ? -0.551 10.975 -10.229 1.00 85.69 146 SER A O 1
ATOM 1238 N N . ILE A 1 147 ? 0.054 10.108 -12.198 1.00 84.69 147 ILE A N 1
ATOM 1239 C CA . ILE A 1 147 ? -1.301 9.911 -12.690 1.00 84.69 147 ILE A CA 1
ATOM 1240 C C . ILE A 1 147 ? -1.926 8.652 -12.069 1.00 84.69 147 ILE A C 1
ATOM 1242 O O . ILE A 1 147 ? -3.127 8.637 -11.823 1.00 84.69 147 ILE A O 1
ATOM 1246 N N . ILE A 1 148 ? -1.135 7.618 -11.761 1.00 85.31 148 ILE A N 1
ATOM 1247 C CA . ILE A 1 148 ? -1.644 6.329 -11.269 1.00 85.31 148 ILE A CA 1
ATOM 1248 C C . ILE A 1 148 ? -2.408 6.512 -9.951 1.00 85.31 148 ILE A C 1
ATOM 1250 O O . ILE A 1 148 ? -3.538 6.054 -9.830 1.00 85.31 148 ILE A O 1
ATOM 1254 N N . ASP A 1 149 ? -1.846 7.194 -8.961 1.00 77.56 149 ASP A N 1
ATOM 1255 C CA . ASP A 1 149 ? -2.488 7.357 -7.650 1.00 77.56 149 ASP A CA 1
ATOM 1256 C C . ASP A 1 149 ? -3.428 8.570 -7.564 1.00 77.56 149 ASP A C 1
ATOM 1258 O O . ASP A 1 149 ? -4.080 8.789 -6.538 1.00 77.56 149 ASP A O 1
ATOM 1262 N N . ASN A 1 150 ? -3.563 9.332 -8.649 1.00 76.81 150 ASN A N 1
ATOM 1263 C CA . ASN A 1 150 ? -4.473 10.459 -8.710 1.00 76.81 150 ASN A CA 1
ATOM 1264 C C . ASN A 1 150 ? -5.893 9.981 -9.063 1.00 76.81 150 ASN A C 1
ATOM 1266 O O . ASN A 1 150 ? -6.232 9.755 -10.224 1.00 76.81 150 ASN A O 1
ATOM 1270 N N . GLY A 1 151 ? -6.750 9.845 -8.046 1.00 60.69 151 GLY A N 1
ATOM 1271 C CA . GLY A 1 151 ? -8.122 9.316 -8.146 1.00 60.69 151 GLY A CA 1
ATOM 1272 C C . GLY A 1 151 ? -9.131 10.160 -8.942 1.00 60.69 151 GLY A C 1
ATOM 1273 O O . GLY A 1 151 ? -10.331 10.008 -8.741 1.00 60.69 151 GLY A O 1
ATOM 1274 N N . SER A 1 152 ? -8.669 11.063 -9.807 1.00 62.94 152 SER A N 1
ATOM 1275 C CA . SER A 1 152 ? -9.485 11.981 -10.615 1.00 62.94 152 SER A CA 1
ATOM 1276 C C . SER A 1 152 ? -9.411 11.709 -12.125 1.00 62.94 152 SER A C 1
ATOM 1278 O O . SER A 1 152 ? -9.882 12.516 -12.925 1.00 62.94 152 SER A O 1
ATOM 1280 N N . LEU A 1 153 ? -8.845 10.570 -12.532 1.00 69.44 153 LEU A N 1
ATOM 1281 C CA . LEU A 1 153 ? -8.816 10.161 -13.933 1.00 69.44 153 LEU A CA 1
ATOM 1282 C C . LEU A 1 153 ? -10.211 9.800 -14.442 1.00 69.44 153 LEU A C 1
ATOM 1284 O O . LEU A 1 153 ? -10.835 8.855 -13.965 1.00 69.44 153 LEU A O 1
ATOM 1288 N N . LEU A 1 154 ? -10.653 10.533 -15.458 1.00 70.81 154 LEU A N 1
ATOM 1289 C CA . LEU A 1 154 ? -11.825 10.210 -16.259 1.00 70.81 154 LEU A CA 1
ATOM 1290 C C . LEU A 1 154 ? -11.335 9.751 -17.629 1.00 70.81 154 LEU A C 1
ATOM 1292 O O . LEU A 1 154 ? -10.620 10.489 -18.306 1.00 70.81 154 LEU A O 1
ATOM 1296 N N . PHE A 1 155 ? -11.707 8.540 -18.030 1.00 77.00 155 PHE A N 1
ATOM 1297 C CA . PHE A 1 155 ? -11.459 8.052 -19.382 1.00 77.00 155 PHE A CA 1
ATOM 1298 C C . PHE A 1 155 ? -12.716 8.273 -20.217 1.00 77.00 155 PHE A C 1
ATOM 1300 O O . PHE A 1 155 ? -13.819 7.981 -19.763 1.00 77.00 155 PHE A O 1
ATOM 1307 N N . GLU A 1 156 ? -12.560 8.785 -21.436 1.00 72.25 156 GLU A N 1
ATOM 1308 C CA . GLU A 1 156 ? -13.689 9.054 -22.340 1.00 72.25 156 GLU A CA 1
ATOM 1309 C C . GLU A 1 156 ? -14.511 7.787 -22.637 1.00 72.25 156 GLU A C 1
ATOM 1311 O O . GLU A 1 156 ? -15.742 7.832 -22.663 1.00 72.25 156 GLU A O 1
ATOM 1316 N N . ASP A 1 157 ? -13.837 6.639 -22.750 1.00 68.69 157 ASP A N 1
ATOM 1317 C CA . ASP A 1 157 ? -14.448 5.310 -22.895 1.00 68.69 157 ASP A CA 1
ATOM 1318 C C . ASP A 1 157 ? -15.404 4.958 -21.734 1.00 68.69 157 ASP A C 1
ATOM 1320 O O . ASP A 1 157 ? -16.340 4.185 -21.923 1.00 68.69 157 ASP A O 1
ATOM 1324 N N . ASP A 1 158 ? -15.200 5.533 -20.543 1.00 64.50 158 ASP A N 1
ATOM 1325 C CA . ASP A 1 158 ? -16.019 5.274 -19.350 1.00 64.50 158 ASP A CA 1
ATOM 1326 C C . ASP A 1 158 ? -17.215 6.248 -19.234 1.00 64.50 158 ASP A C 1
ATOM 1328 O O . ASP A 1 158 ? -18.119 6.024 -18.430 1.00 64.50 158 ASP A O 1
ATOM 1332 N N . LEU A 1 159 ? -17.239 7.326 -20.031 1.00 63.62 159 LEU A N 1
ATOM 1333 C CA . LEU A 1 159 ? -18.302 8.347 -20.050 1.00 63.62 159 LEU A CA 1
ATOM 1334 C C . LEU A 1 159 ? -19.396 8.073 -21.096 1.00 63.62 159 LEU A C 1
ATOM 1336 O O . LEU A 1 159 ? -20.390 8.794 -21.148 1.00 63.62 159 LEU A O 1
ATOM 1340 N N . SER A 1 160 ? -19.202 7.063 -21.945 1.00 58.06 160 SER A N 1
ATOM 1341 C CA . SER A 1 160 ? -20.074 6.732 -23.081 1.00 58.06 160 SER A CA 1
ATOM 1342 C C . SER A 1 160 ? -20.954 5.487 -22.856 1.00 58.06 160 SER A C 1
ATOM 1344 O O . SER A 1 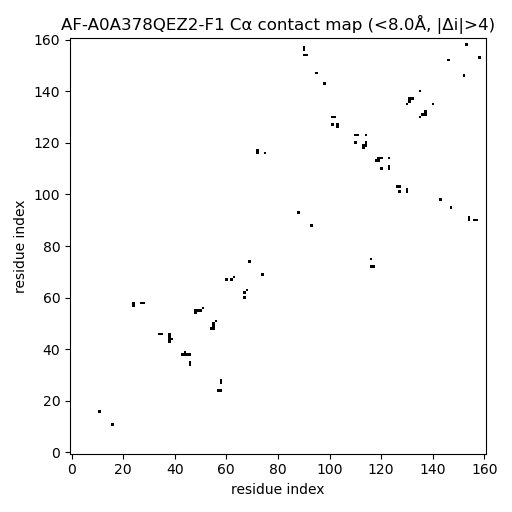160 ? -21.506 4.947 -23.816 1.00 58.06 160 SER A O 1
ATOM 1346 N N . GLY A 1 161 ? -21.098 5.050 -21.597 1.00 52.12 161 GLY A N 1
ATOM 1347 C CA . GLY A 1 161 ? -21.956 3.935 -21.166 1.00 52.12 161 GLY A CA 1
ATOM 1348 C C . GLY A 1 161 ? -23.368 4.336 -20.756 1.00 52.12 161 GLY A C 1
ATOM 1349 O O . GLY A 1 161 ? -23.524 5.409 -20.133 1.00 52.12 161 GLY A O 1
#

Organism: Moraxella lacunata (NCBI:txid477)

Radius of gyration: 23.52 Å; Cα contacts (8 Å, |Δi|>4): 51; chains: 1; bounding box: 52×45×64 Å

Foldseek 3Di:
DDDPPPDPPPDCDPVNVVVVLVVVLVVLLVVLVVVCVVCVVVVHPPSDDDPPDPSCCSNVVPDPPPPVPCQVLNVVVVVVVCLVPPPDQDPLNVLVVVPDDQPDDPVCVVVVSCVVSPNDDVVVVVVVVVSCVPPDDVVVVVVSVVVNPPPPDDDPVNVPD

Secondary structure (DSSP, 8-state):
-------------HHHHHHHHHHHHHHHHHHHHHHHHHHHHTT--TTPPPTT-HHHHHHH---TTGGGGS-HHHHHHHHHHHHHH-----HHHHHHHHSPPP---GGGHHHHHHHHTT---HHHHHHHHHHHHHH--HHHHHHHHHHHT-TT---GGGS--

Solvent-accessible surface area (backbone atoms only — not comparable to full-atom values): 10166 Å² total; per-residue (Å²): 135,87,79,85,81,86,68,87,77,76,68,90,44,70,68,56,53,53,49,51,54,52,54,53,49,52,52,52,46,52,52,51,52,50,51,46,51,55,29,52,77,69,76,41,84,84,74,74,65,59,81,90,32,74,66,38,49,63,59,68,56,71,56,87,60,64,73,73,69,50,48,71,54,53,56,50,48,52,50,50,51,46,69,73,66,52,86,79,75,50,70,69,56,48,57,59,68,69,52,80,76,77,94,70,64,73,92,46,47,71,58,51,54,41,37,75,63,71,40,90,49,69,71,61,51,54,52,53,52,51,45,44,74,71,76,48,65,59,68,61,49,51,55,59,55,60,51,70,80,41,93,78,79,79,52,71,84,73,72,76,117

Mean predicted aligned error: 11.15 Å